Protein AF-A0A7S2GP16-F1 (afdb_monomer_lite)

Foldseek 3Di:
DDDDDDDDDDDDDDDDDDDDDDDDDDDDDDDDPDDPDDPVVVVLVVDDPVVNVVVVVVVVVVDDDDDPPVVPPDDVVVVVVVVVVVVVVVVVVVVVVVVLVVQLVPQDADPVLLVVCCVVPVVADSVQLSSLCSVVSRPSVVSVVVCVVPPGDDD

Structure (mmCIF, N/CA/C/O backbone):
data_AF-A0A7S2GP16-F1
#
_entry.id   AF-A0A7S2GP16-F1
#
loop_
_atom_site.group_PDB
_atom_site.id
_atom_site.type_symbol
_atom_site.label_atom_id
_atom_site.label_alt_id
_atom_site.label_comp_id
_atom_site.label_asym_id
_atom_site.label_entity_id
_atom_site.label_seq_id
_atom_site.pdbx_PDB_ins_code
_atom_site.Cartn_x
_atom_site.Cartn_y
_atom_site.Cartn_z
_atom_site.occupancy
_atom_site.B_iso_or_equiv
_atom_site.auth_seq_id
_atom_site.auth_comp_id
_atom_site.auth_asym_id
_atom_site.auth_atom_id
_atom_site.pdbx_PDB_model_num
ATOM 1 N N . LEU A 1 1 ? 35.591 20.601 40.433 1.00 39.19 1 LEU A N 1
ATOM 2 C CA . LEU A 1 1 ? 36.936 21.045 40.883 1.00 39.19 1 LEU A CA 1
ATOM 3 C C . LEU A 1 1 ? 37.264 20.236 42.137 1.00 39.19 1 LEU A C 1
ATOM 5 O O . LEU A 1 1 ? 36.491 20.348 43.071 1.00 39.19 1 LEU A O 1
ATOM 9 N N . LYS A 1 2 ? 38.285 19.378 42.225 1.00 39.03 2 LYS A N 1
ATOM 10 C CA . LYS A 1 2 ? 39.413 19.047 41.331 1.00 39.03 2 LYS A CA 1
ATOM 11 C C . LYS A 1 2 ? 39.878 17.602 41.641 1.00 39.03 2 LYS A C 1
ATOM 13 O O . LYS A 1 2 ? 40.028 17.278 42.812 1.00 39.03 2 LYS A O 1
ATOM 18 N N . SER A 1 3 ? 40.184 16.799 40.622 1.00 49.59 3 SER A N 1
ATOM 19 C CA . SER A 1 3 ? 41.292 15.812 40.678 1.00 49.59 3 SER A CA 1
ATOM 20 C C . SER A 1 3 ? 42.627 16.583 40.511 1.00 49.59 3 SER A C 1
ATOM 22 O O . SER A 1 3 ? 42.538 17.746 40.096 1.00 49.59 3 SER A O 1
ATOM 24 N N . PRO A 1 4 ? 43.844 16.033 40.739 1.00 51.81 4 PRO A N 1
ATOM 25 C CA . PRO A 1 4 ? 44.205 14.613 40.879 1.00 51.81 4 PRO A CA 1
ATOM 26 C C . PRO A 1 4 ? 45.223 14.292 42.005 1.00 51.81 4 PRO A C 1
ATOM 28 O O . PRO A 1 4 ? 45.805 15.190 42.604 1.00 51.81 4 PRO A O 1
ATOM 31 N N . TRP A 1 5 ? 45.517 13.002 42.205 1.00 37.44 5 TRP A N 1
ATOM 32 C CA . TRP A 1 5 ? 46.810 12.559 42.742 1.00 37.44 5 TRP A CA 1
ATOM 33 C C . TRP A 1 5 ? 47.482 11.622 41.740 1.00 37.44 5 TRP A C 1
ATOM 35 O O . TRP A 1 5 ? 46.829 10.792 41.108 1.00 37.44 5 TRP A O 1
ATOM 45 N N . LEU A 1 6 ? 48.777 11.845 41.559 1.00 44.09 6 LEU A N 1
ATOM 46 C CA . LEU A 1 6 ? 49.647 11.263 40.550 1.00 44.09 6 LEU A CA 1
ATOM 47 C C . LEU A 1 6 ? 50.807 10.616 41.304 1.00 44.09 6 LEU A C 1
ATOM 49 O O . LEU A 1 6 ? 51.449 11.324 42.073 1.00 44.09 6 LEU A O 1
ATOM 53 N N . GLU A 1 7 ? 51.121 9.344 41.063 1.00 44.16 7 GLU A N 1
ATOM 54 C CA . GLU A 1 7 ? 52.449 8.822 41.405 1.00 44.16 7 GLU A CA 1
ATOM 55 C C . GLU A 1 7 ? 52.863 7.641 40.516 1.00 44.16 7 GLU A C 1
ATOM 57 O O . GLU A 1 7 ? 52.032 6.948 39.930 1.00 44.16 7 GLU A O 1
ATOM 62 N N . HIS A 1 8 ? 54.178 7.515 40.332 1.00 43.31 8 HIS A N 1
ATOM 63 C CA . HIS A 1 8 ? 54.853 6.786 39.250 1.00 43.31 8 HIS A CA 1
ATOM 64 C C . HIS A 1 8 ? 55.725 5.624 39.787 1.00 43.31 8 HIS A C 1
ATOM 66 O O . HIS A 1 8 ? 55.786 5.391 40.989 1.00 43.31 8 HIS A O 1
ATOM 72 N N . HIS A 1 9 ? 56.490 4.998 38.874 1.00 37.56 9 HIS A N 1
ATOM 73 C CA . HIS A 1 9 ? 57.545 3.974 39.056 1.00 37.56 9 HIS A CA 1
ATOM 74 C C . HIS A 1 9 ? 57.043 2.508 39.079 1.00 37.56 9 HIS A C 1
ATOM 76 O O . HIS A 1 9 ? 56.035 2.206 39.696 1.00 37.56 9 HIS A O 1
ATOM 82 N N . GLY A 1 10 ? 57.686 1.536 38.408 1.00 37.44 10 GLY A N 1
ATOM 83 C CA . GLY A 1 10 ? 58.972 1.542 37.684 1.00 37.44 10 GLY A CA 1
ATOM 84 C C . GLY A 1 10 ? 59.153 0.341 36.714 1.00 37.44 10 GLY A C 1
ATOM 85 O O . GLY A 1 10 ? 58.178 -0.359 36.453 1.00 37.44 10 GLY A O 1
ATOM 86 N N . PRO A 1 11 ? 60.353 0.128 36.121 1.00 51.34 11 PRO A N 1
ATOM 87 C CA . PRO A 1 11 ? 60.484 -0.470 34.776 1.00 51.34 11 PRO A CA 1
ATOM 88 C C . PRO A 1 11 ? 61.221 -1.832 34.667 1.00 51.34 11 PRO A C 1
ATOM 90 O O . PRO A 1 11 ? 61.935 -2.245 35.576 1.00 51.34 11 PRO A O 1
ATOM 93 N N . GLY A 1 12 ? 61.145 -2.459 33.480 1.00 35.16 12 GLY A N 1
ATOM 94 C CA . GLY A 1 12 ? 61.949 -3.621 33.035 1.00 35.16 12 GLY A CA 1
ATOM 95 C C . GLY A 1 12 ? 61.092 -4.680 32.310 1.00 35.16 12 GLY A C 1
ATOM 96 O O . GLY A 1 12 ? 59.959 -4.894 32.713 1.00 35.16 12 GLY A O 1
ATOM 97 N N . GLN A 1 13 ? 61.523 -5.379 31.250 1.00 42.28 13 GLN A N 1
ATOM 98 C CA . GLN A 1 13 ? 62.878 -5.606 30.719 1.00 42.28 13 GLN A CA 1
ATOM 99 C C . GLN A 1 13 ? 62.909 -5.701 29.170 1.00 42.28 13 GLN A C 1
ATOM 101 O O . GLN A 1 13 ? 61.881 -5.859 28.520 1.00 42.28 13 GLN A O 1
ATOM 106 N N . GLN A 1 14 ? 64.114 -5.606 28.595 1.00 40.09 14 GLN A N 1
ATOM 107 C CA . GLN A 1 14 ? 64.430 -5.785 27.163 1.00 40.09 14 GLN A CA 1
ATOM 108 C C . GLN A 1 14 ? 64.489 -7.291 26.804 1.00 40.09 14 GLN A C 1
ATOM 110 O O . GLN A 1 14 ? 64.590 -8.125 27.697 1.00 40.09 14 GLN A O 1
ATOM 115 N N . LEU A 1 15 ? 64.392 -7.722 25.542 1.00 37.69 15 LEU A N 1
ATOM 116 C CA . LEU A 1 15 ? 65.437 -7.719 24.492 1.00 37.69 15 LEU A CA 1
ATOM 117 C C . LEU A 1 15 ? 64.789 -8.138 23.136 1.00 37.69 15 LEU A C 1
ATOM 119 O O . LEU A 1 15 ? 63.603 -8.439 23.109 1.00 37.69 15 LEU A O 1
ATOM 123 N N . HIS A 1 16 ? 65.429 -8.184 21.956 1.00 34.91 16 HIS A N 1
ATOM 124 C CA . HIS A 1 16 ? 66.855 -8.173 21.580 1.00 34.91 16 HIS A CA 1
ATOM 125 C C . HIS A 1 16 ? 67.136 -7.114 20.471 1.00 34.91 16 HIS A C 1
ATOM 127 O O . HIS A 1 16 ? 66.944 -5.926 20.720 1.00 34.91 16 HIS A O 1
ATOM 133 N N . ARG A 1 17 ? 67.632 -7.492 19.277 1.00 34.66 17 ARG A N 1
ATOM 134 C CA . ARG A 1 17 ? 67.922 -6.636 18.104 1.00 34.66 17 ARG A CA 1
ATOM 135 C C . ARG A 1 17 ? 67.896 -7.448 16.801 1.00 34.66 17 ARG A C 1
ATOM 137 O O . ARG A 1 17 ? 68.367 -8.579 16.794 1.00 34.66 17 ARG A O 1
ATOM 144 N N . GLY A 1 18 ? 67.519 -6.799 15.699 1.00 34.03 18 GLY A N 1
ATOM 145 C CA . GLY A 1 18 ? 67.824 -7.190 14.317 1.00 34.03 18 GLY A CA 1
ATOM 146 C C . GLY A 1 18 ? 67.836 -5.936 13.430 1.00 34.03 18 GLY A C 1
ATOM 147 O O . GLY A 1 18 ? 66.887 -5.162 13.465 1.00 34.03 18 GLY A O 1
ATOM 148 N N . ARG A 1 19 ? 68.940 -5.677 12.720 1.00 38.66 19 ARG A N 1
ATOM 149 C CA . ARG A 1 19 ? 69.168 -4.526 11.807 1.00 38.66 19 ARG A CA 1
ATOM 150 C C . ARG A 1 19 ? 68.897 -5.040 10.369 1.00 38.66 19 ARG A C 1
ATOM 152 O O . ARG A 1 19 ? 69.058 -6.234 10.168 1.00 38.66 19 ARG A O 1
ATOM 159 N N . GLU A 1 20 ? 68.420 -4.287 9.372 1.00 37.75 20 GLU A N 1
ATOM 160 C CA . GLU A 1 20 ? 69.122 -3.296 8.521 1.00 37.75 20 GLU A CA 1
ATOM 161 C C . GLU A 1 20 ? 68.089 -2.609 7.586 1.00 37.75 20 GLU A C 1
ATOM 163 O O . GLU A 1 20 ? 67.186 -3.276 7.106 1.00 37.75 20 GLU A O 1
ATOM 168 N N . ARG A 1 21 ? 67.994 -1.268 7.533 1.00 39.00 21 ARG A N 1
ATOM 169 C CA . ARG A 1 21 ? 68.659 -0.271 6.642 1.00 39.00 21 ARG A CA 1
ATOM 170 C C . ARG A 1 21 ? 68.147 -0.177 5.184 1.00 39.00 21 ARG A C 1
ATOM 172 O O . ARG A 1 21 ? 68.418 -1.057 4.382 1.00 39.00 21 ARG A O 1
ATOM 179 N N . GLY A 1 22 ? 67.637 1.015 4.834 1.00 30.38 22 GLY A N 1
ATOM 180 C CA . GLY 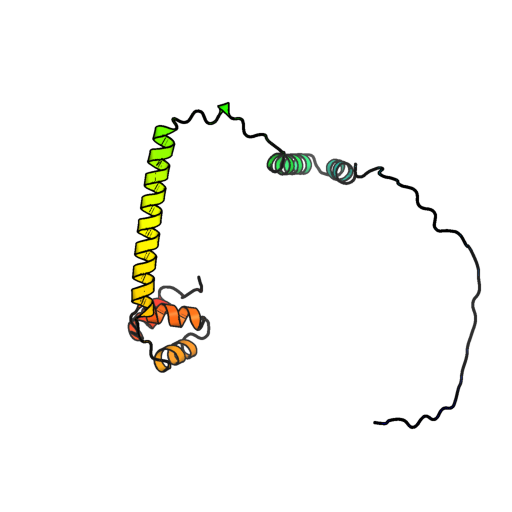A 1 22 ? 67.435 1.522 3.460 1.00 30.38 22 GLY A CA 1
ATOM 181 C C . GLY A 1 22 ? 65.953 1.650 3.058 1.00 30.38 22 GLY A C 1
ATOM 182 O O . GLY A 1 22 ? 65.174 0.794 3.444 1.00 30.38 22 GLY A O 1
ATOM 183 N N . VAL A 1 23 ? 65.484 2.676 2.330 1.00 36.75 23 VAL A N 1
ATOM 184 C CA . VAL A 1 23 ? 66.106 3.926 1.823 1.00 36.75 23 VAL A CA 1
ATOM 185 C C . VAL A 1 23 ? 65.063 5.075 1.883 1.00 36.75 23 VAL A C 1
ATOM 187 O O . VAL A 1 23 ? 63.868 4.837 2.004 1.00 36.75 23 VAL A O 1
ATOM 190 N N . LEU A 1 24 ? 65.552 6.320 1.882 1.00 38.50 24 LEU A N 1
ATOM 191 C CA . LEU A 1 24 ? 64.835 7.611 1.882 1.00 38.50 24 LEU A CA 1
ATOM 192 C C . LEU A 1 24 ? 64.097 7.901 0.544 1.00 38.50 24 LEU A C 1
ATOM 194 O O . LEU A 1 24 ? 64.347 7.203 -0.430 1.00 38.50 24 LEU A O 1
ATOM 198 N N . VAL A 1 25 ? 63.376 9.041 0.485 1.00 40.38 25 VAL A N 1
ATOM 199 C CA . VAL A 1 25 ? 62.915 9.804 -0.717 1.00 40.38 25 VAL A CA 1
ATOM 200 C C . VAL A 1 25 ? 61.502 9.420 -1.201 1.00 40.38 25 VAL A C 1
ATOM 202 O O . VAL A 1 25 ? 61.199 8.241 -1.272 1.00 40.38 25 VAL A O 1
ATOM 205 N N . LYS A 1 26 ? 60.586 10.330 -1.586 1.00 36.81 26 LYS A N 1
ATOM 206 C CA . LYS A 1 26 ? 60.351 11.778 -1.319 1.00 36.81 26 LYS A CA 1
ATOM 207 C C . LYS A 1 26 ? 58.960 12.116 -1.891 1.00 36.81 26 LYS A C 1
ATOM 209 O O . LYS A 1 26 ? 58.636 11.625 -2.962 1.00 36.81 26 LYS A O 1
ATOM 214 N N . MET A 1 27 ? 58.170 12.981 -1.244 1.00 44.72 27 MET A N 1
ATOM 215 C CA . MET A 1 27 ? 56.966 13.538 -1.885 1.00 44.72 27 MET A CA 1
ATOM 216 C C . MET A 1 27 ? 57.364 14.438 -3.065 1.00 44.72 27 MET A C 1
ATOM 218 O O . MET A 1 27 ? 58.024 15.462 -2.870 1.00 44.72 27 MET A O 1
ATOM 222 N N . GLY A 1 28 ? 56.944 14.052 -4.264 1.00 32.53 28 GLY A N 1
ATOM 223 C CA . GLY A 1 28 ? 56.853 14.876 -5.463 1.00 32.53 28 GLY A CA 1
ATOM 224 C C . GLY A 1 28 ? 55.514 14.544 -6.112 1.00 32.53 28 GLY A C 1
ATOM 225 O O . GLY A 1 28 ? 55.153 13.372 -6.155 1.00 32.53 28 GLY A O 1
ATOM 226 N N . GLY A 1 29 ? 54.744 15.561 -6.486 1.00 43.81 29 GLY A N 1
ATOM 227 C CA . GLY A 1 29 ? 53.507 15.358 -7.231 1.00 43.81 29 GLY A CA 1
ATOM 228 C C . GLY A 1 29 ? 53.798 15.475 -8.717 1.00 43.81 29 GLY A C 1
ATOM 229 O O . GLY A 1 29 ? 54.414 16.460 -9.122 1.00 43.81 29 GLY A O 1
ATOM 230 N N . GLU A 1 30 ? 53.316 14.509 -9.485 1.00 34.22 30 GLU A N 1
ATOM 231 C CA . GLU A 1 30 ? 53.151 14.589 -10.931 1.00 34.22 30 GLU A CA 1
ATOM 232 C C . GLU A 1 30 ? 51.680 14.271 -11.239 1.00 34.22 30 GLU A C 1
ATOM 234 O O . GLU A 1 30 ? 51.052 13.434 -10.588 1.00 34.22 30 GLU A O 1
ATOM 239 N N . ASP A 1 31 ? 51.107 15.078 -12.129 1.00 49.75 31 ASP A N 1
ATOM 240 C CA . ASP A 1 31 ? 49.708 15.039 -12.555 1.00 49.75 31 ASP A CA 1
ATOM 241 C C . ASP A 1 31 ? 49.621 14.064 -13.733 1.00 49.75 31 ASP A C 1
ATOM 243 O O . ASP A 1 31 ? 49.739 14.460 -14.892 1.00 49.75 31 ASP A O 1
ATOM 247 N N . GLU A 1 32 ? 49.528 12.772 -13.420 1.00 41.59 32 GLU A N 1
ATOM 248 C CA . GLU A 1 32 ? 49.428 11.691 -14.404 1.00 41.59 32 GLU A CA 1
ATOM 249 C C . GLU A 1 32 ? 47.961 11.258 -14.541 1.00 41.59 32 GLU A C 1
ATOM 251 O O . GLU A 1 32 ? 47.503 10.281 -13.954 1.00 41.59 32 GLU A O 1
ATOM 256 N N . ASN A 1 33 ? 47.211 12.028 -15.336 1.00 48.12 33 ASN A N 1
ATOM 257 C CA . ASN A 1 33 ? 45.993 11.551 -15.993 1.00 48.12 33 ASN A CA 1
ATOM 258 C C . ASN A 1 33 ? 46.389 10.669 -17.192 1.00 48.12 33 ASN A C 1
ATOM 260 O O . ASN A 1 33 ? 46.237 11.084 -18.341 1.00 48.12 33 ASN A O 1
ATOM 264 N N . GLU A 1 34 ? 46.907 9.469 -16.931 1.00 45.47 34 GLU A N 1
ATOM 265 C CA . GLU A 1 34 ? 47.116 8.444 -17.958 1.00 45.47 34 GLU A CA 1
ATOM 266 C C . GLU A 1 34 ? 46.487 7.109 -17.506 1.00 45.47 34 GLU A C 1
ATOM 268 O O . GLU A 1 34 ? 46.613 6.695 -16.356 1.00 45.47 34 GLU A O 1
ATOM 273 N N . ASP A 1 35 ? 45.759 6.487 -18.438 1.00 46.59 35 ASP A N 1
ATOM 274 C CA . ASP A 1 35 ? 45.245 5.110 -18.420 1.00 46.59 35 ASP A CA 1
ATOM 275 C C . ASP A 1 35 ? 44.151 4.700 -17.398 1.00 46.59 35 ASP A C 1
ATOM 277 O O . ASP A 1 35 ? 44.228 3.654 -16.759 1.00 46.59 35 ASP A O 1
ATOM 281 N N . GLU A 1 36 ? 43.001 5.399 -17.407 1.00 46.72 36 GLU A N 1
ATOM 282 C CA . GLU A 1 36 ? 41.679 4.743 -17.208 1.00 46.72 36 GLU A CA 1
ATOM 283 C C . GLU A 1 36 ? 41.184 4.097 -18.523 1.00 46.72 36 GLU A C 1
ATOM 285 O O . GLU A 1 36 ? 40.072 4.329 -19.008 1.00 46.72 36 GLU A O 1
ATOM 290 N N . LYS A 1 37 ? 42.046 3.291 -19.145 1.00 52.84 37 LYS A N 1
ATOM 291 C CA . LYS A 1 37 ? 41.693 2.399 -20.248 1.00 52.84 37 LYS A CA 1
ATOM 292 C C . LYS A 1 37 ? 42.316 1.026 -20.015 1.00 52.84 37 LYS A C 1
ATOM 294 O O . LYS A 1 37 ? 43.331 0.899 -19.346 1.00 52.84 37 LYS A O 1
ATOM 299 N N . ASP A 1 38 ? 41.664 0.025 -20.593 1.00 51.22 38 ASP A N 1
ATOM 300 C CA . ASP A 1 38 ? 42.138 -1.349 -20.798 1.00 51.22 38 ASP A CA 1
ATOM 301 C C . ASP A 1 38 ? 41.864 -2.403 -19.701 1.00 51.22 38 ASP A C 1
ATOM 303 O O . ASP A 1 38 ? 41.889 -3.584 -20.043 1.00 51.22 38 ASP A O 1
ATOM 307 N N . GLU A 1 39 ? 41.439 -2.080 -18.465 1.00 52.78 39 GLU A N 1
ATOM 308 C CA . GLU A 1 39 ? 41.000 -3.139 -17.514 1.00 52.78 39 GLU A CA 1
ATOM 309 C C . GLU A 1 39 ? 39.773 -3.932 -18.022 1.00 52.78 39 GLU A C 1
ATOM 311 O O . GLU A 1 39 ? 39.711 -5.159 -17.876 1.00 52.78 39 GLU A O 1
ATOM 316 N N . ASP A 1 40 ? 38.807 -3.254 -18.653 1.00 57.25 40 ASP A N 1
ATOM 317 C CA . ASP A 1 40 ? 37.606 -3.884 -19.222 1.00 57.25 40 ASP A CA 1
ATOM 318 C C . ASP A 1 40 ? 37.875 -4.592 -20.562 1.00 57.25 40 ASP A C 1
ATOM 320 O O . ASP A 1 40 ? 37.262 -5.626 -20.850 1.00 57.25 40 ASP A O 1
ATOM 324 N N . GLU A 1 41 ? 38.793 -4.081 -21.392 1.00 57.56 41 GLU A N 1
ATOM 325 C CA . GLU A 1 41 ? 39.157 -4.737 -22.657 1.00 57.56 41 GLU A CA 1
ATOM 326 C C . GLU A 1 41 ? 39.985 -6.005 -22.398 1.00 57.56 41 GLU A C 1
ATOM 328 O O . GLU A 1 41 ? 39.652 -7.070 -22.927 1.00 57.56 41 GLU A O 1
ATOM 333 N N . GLU A 1 42 ? 40.947 -5.958 -21.471 1.00 57.19 42 GLU A N 1
ATOM 334 C CA . GLU A 1 42 ? 41.708 -7.130 -21.026 1.00 57.19 42 GLU A CA 1
ATOM 335 C C . GLU A 1 42 ? 40.829 -8.251 -20.448 1.00 57.19 42 GLU A C 1
ATOM 337 O O . GLU A 1 42 ? 41.191 -9.431 -20.520 1.00 57.19 42 GLU A O 1
ATOM 342 N N . GLN A 1 43 ? 39.702 -7.913 -19.816 1.00 58.97 43 GLN A N 1
ATOM 343 C CA . GLN A 1 43 ? 38.743 -8.909 -19.337 1.00 58.97 43 GLN A CA 1
ATOM 344 C C . GLN A 1 43 ? 37.921 -9.489 -20.491 1.00 58.97 43 GLN A C 1
ATOM 346 O O . GLN A 1 43 ? 37.743 -10.708 -20.550 1.00 58.97 43 GLN A O 1
ATOM 351 N N . ARG A 1 44 ? 37.488 -8.657 -21.448 1.00 59.38 44 ARG A N 1
ATOM 352 C CA . ARG A 1 44 ? 36.753 -9.085 -22.652 1.00 59.38 44 ARG A CA 1
ATOM 353 C C . ARG A 1 44 ? 37.559 -10.069 -23.509 1.00 59.38 44 ARG A C 1
ATOM 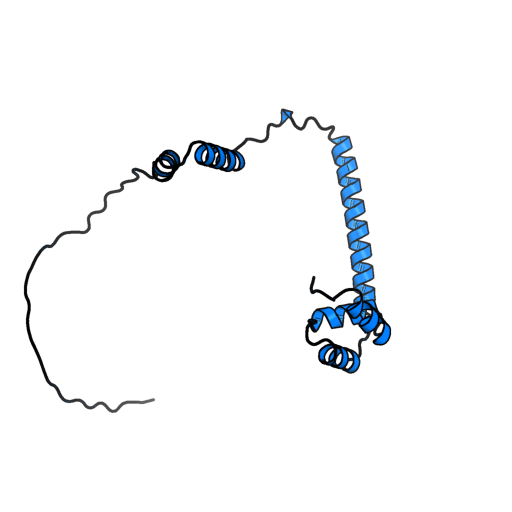355 O O . ARG A 1 44 ? 36.974 -11.022 -24.020 1.00 59.38 44 ARG A O 1
ATOM 362 N N . GLU A 1 45 ? 38.880 -9.917 -23.612 1.00 61.53 45 GLU A N 1
ATOM 363 C CA . GLU A 1 45 ? 39.749 -10.864 -24.337 1.00 61.53 45 GLU A CA 1
ATOM 364 C C . GLU A 1 45 ? 39.843 -12.258 -23.689 1.00 61.53 45 GLU A C 1
ATOM 366 O O . GLU A 1 45 ? 40.044 -13.259 -24.380 1.00 61.53 45 GLU A O 1
ATOM 371 N N . LYS A 1 46 ? 39.670 -12.351 -22.365 1.00 66.12 46 LYS A N 1
ATOM 372 C CA . LYS A 1 46 ? 39.760 -13.610 -21.600 1.00 66.12 46 LYS A CA 1
ATOM 373 C C . LYS A 1 46 ? 38.443 -14.408 -21.615 1.00 66.12 46 LYS A C 1
ATOM 375 O O . LYS A 1 46 ? 38.403 -15.540 -21.128 1.00 66.12 46 LYS A O 1
ATOM 380 N N . LEU A 1 47 ? 37.366 -13.850 -22.177 1.00 60.59 47 LEU A N 1
ATOM 381 C CA . LEU A 1 47 ? 36.052 -14.490 -22.271 1.00 60.59 47 LEU A CA 1
ATOM 382 C C . LEU A 1 47 ? 35.926 -15.389 -23.510 1.00 60.59 47 LEU A C 1
ATOM 384 O O . LEU A 1 47 ? 36.338 -15.051 -24.617 1.00 60.59 47 LEU A O 1
ATOM 388 N N . THR A 1 48 ? 35.266 -16.539 -23.342 1.00 74.31 48 THR A N 1
ATOM 389 C CA . THR A 1 48 ? 34.881 -17.386 -24.486 1.00 74.31 48 THR A CA 1
ATOM 390 C C . THR A 1 48 ? 33.909 -16.646 -25.412 1.00 74.31 48 THR A C 1
ATOM 392 O O . THR A 1 48 ? 33.162 -15.781 -24.963 1.00 74.31 48 THR A O 1
ATOM 395 N N . GLY A 1 49 ? 33.866 -17.007 -26.700 1.00 71.50 49 GLY A N 1
ATOM 396 C CA . GLY A 1 49 ? 33.102 -16.258 -27.712 1.00 71.50 49 GLY A CA 1
ATOM 397 C C . GLY A 1 49 ? 31.610 -16.045 -27.403 1.00 71.50 49 GLY A C 1
ATOM 398 O O . GLY A 1 49 ? 31.060 -15.024 -27.803 1.00 71.50 49 GLY A O 1
ATOM 399 N N . LEU A 1 50 ? 30.975 -16.955 -26.651 1.00 72.25 50 LEU A N 1
ATOM 400 C CA . LEU A 1 50 ? 29.603 -16.774 -26.153 1.00 72.25 50 LEU A CA 1
ATOM 401 C C . LEU A 1 50 ? 29.539 -15.716 -25.042 1.00 72.25 50 LEU A C 1
ATOM 403 O O . LEU A 1 50 ? 28.762 -14.774 -25.146 1.00 72.25 50 LEU A O 1
ATOM 407 N N . ALA A 1 51 ? 30.411 -15.809 -24.037 1.00 80.06 51 ALA A N 1
ATOM 408 C CA . ALA A 1 51 ? 30.479 -14.842 -22.942 1.00 80.06 51 ALA A CA 1
ATOM 409 C C . ALA A 1 51 ? 30.882 -13.431 -23.421 1.00 80.06 51 ALA A C 1
ATOM 411 O O . ALA A 1 51 ? 30.393 -12.438 -22.891 1.00 80.06 51 ALA A O 1
ATOM 412 N N . LEU A 1 52 ? 31.710 -13.318 -24.468 1.00 80.81 52 LEU A N 1
ATOM 413 C CA . LEU A 1 52 ? 32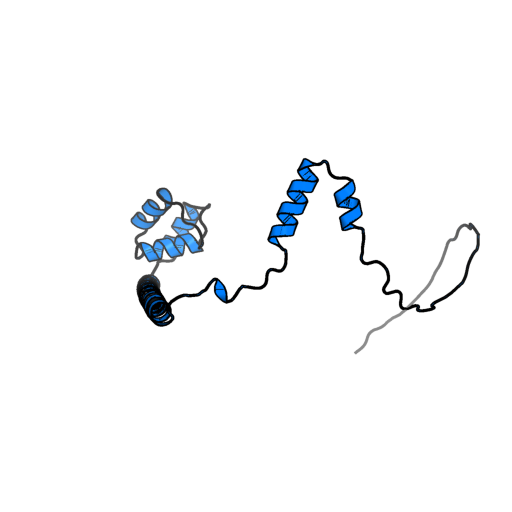.017 -12.034 -25.110 1.00 80.81 52 LEU A CA 1
ATOM 414 C C . LEU A 1 52 ? 30.810 -11.458 -25.876 1.00 80.81 52 LEU A C 1
ATOM 416 O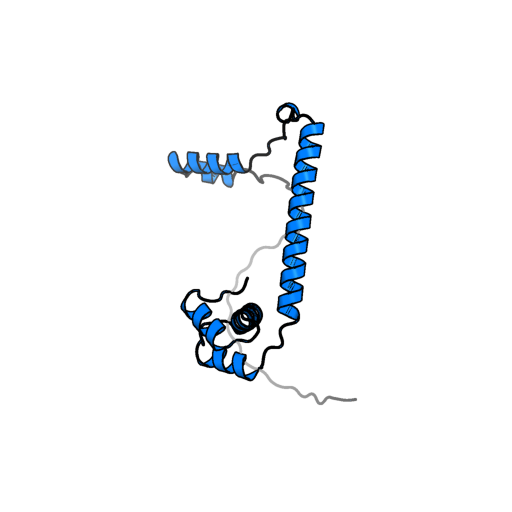 O . LEU A 1 52 ? 30.641 -10.241 -25.930 1.00 80.81 52 LEU A O 1
ATOM 420 N N . GLN A 1 53 ? 29.967 -12.308 -26.471 1.00 78.75 53 GLN A N 1
ATOM 421 C CA . GLN A 1 53 ? 28.721 -11.872 -27.105 1.00 78.75 53 GLN A CA 1
ATOM 422 C C . GLN A 1 53 ? 27.691 -11.420 -26.059 1.00 78.75 53 GLN A C 1
ATOM 424 O O . GLN A 1 53 ? 27.073 -10.374 -26.242 1.00 78.75 53 GLN A O 1
ATOM 429 N N . GLU A 1 54 ? 27.543 -12.159 -24.959 1.00 83.25 54 GLU A N 1
ATOM 430 C CA . GLU A 1 54 ? 26.679 -11.796 -23.827 1.00 83.25 54 GLU A CA 1
ATOM 431 C C . GLU A 1 54 ? 27.134 -10.478 -23.180 1.00 83.25 54 GLU A C 1
ATOM 433 O O . GLU A 1 54 ? 26.319 -9.575 -23.005 1.00 83.25 54 GLU A O 1
ATOM 438 N N . ALA A 1 55 ? 28.437 -10.306 -22.927 1.00 83.75 55 ALA A N 1
ATOM 439 C CA . ALA A 1 55 ? 28.997 -9.055 -22.412 1.00 83.75 55 ALA A CA 1
ATOM 440 C C . ALA A 1 55 ? 28.694 -7.862 -23.335 1.00 83.75 55 ALA A C 1
ATOM 442 O O . ALA A 1 55 ? 28.226 -6.832 -22.864 1.00 83.75 55 ALA A O 1
ATOM 443 N N . LYS A 1 56 ? 28.870 -8.015 -24.656 1.00 85.31 56 LYS A N 1
ATOM 444 C CA . LYS A 1 56 ? 28.527 -6.973 -25.644 1.00 85.31 56 LYS A CA 1
ATOM 445 C C . LYS A 1 56 ? 27.027 -6.675 -25.716 1.00 85.31 56 LYS A C 1
ATOM 447 O O . LYS A 1 56 ? 26.649 -5.540 -25.986 1.00 85.31 56 LYS A O 1
ATOM 452 N N . GLN A 1 57 ? 26.169 -7.668 -25.481 1.00 86.19 57 GLN A N 1
ATOM 453 C CA . GLN A 1 57 ? 24.724 -7.447 -25.396 1.00 86.19 57 GLN A CA 1
ATOM 454 C C . GLN A 1 57 ? 24.359 -6.644 -24.144 1.00 86.19 57 GLN A C 1
ATOM 456 O O . GLN A 1 57 ? 23.579 -5.704 -24.254 1.00 86.19 57 GLN A O 1
ATOM 461 N N . LEU A 1 58 ? 24.954 -6.956 -22.988 1.00 88.44 58 LEU A N 1
ATOM 462 C CA . LEU A 1 58 ? 24.767 -6.182 -21.756 1.00 88.44 58 LEU A CA 1
ATOM 463 C C . LEU A 1 58 ? 25.257 -4.733 -21.913 1.00 88.44 58 LEU A C 1
ATOM 465 O O . LEU A 1 58 ? 24.523 -3.814 -21.569 1.00 88.44 58 LEU A O 1
ATOM 469 N N . ASP A 1 59 ? 26.430 -4.540 -22.516 1.00 83.62 59 ASP A N 1
ATOM 470 C CA . ASP A 1 59 ? 27.016 -3.231 -22.847 1.00 83.62 59 ASP A CA 1
ATOM 471 C C . ASP A 1 59 ? 26.060 -2.385 -23.714 1.00 83.62 59 ASP A C 1
ATOM 473 O O . ASP A 1 59 ? 25.752 -1.235 -23.402 1.00 83.62 59 ASP A O 1
ATOM 477 N N . SER A 1 60 ? 25.474 -3.000 -24.751 1.00 85.69 60 SER A N 1
ATOM 478 C CA . SER A 1 60 ? 24.509 -2.346 -25.649 1.00 85.69 60 SER A CA 1
ATOM 479 C C . SER A 1 60 ? 23.161 -1.981 -25.007 1.00 85.69 60 SER A C 1
ATOM 481 O O . SER A 1 60 ? 22.406 -1.209 -25.592 1.00 85.69 60 SER A O 1
ATOM 483 N N . LEU A 1 61 ? 22.838 -2.511 -23.817 1.00 86.38 61 LEU A N 1
ATOM 484 C CA . LEU A 1 61 ? 21.657 -2.088 -23.045 1.00 86.38 61 LEU A CA 1
ATOM 485 C C . LEU A 1 61 ? 21.914 -0.803 -22.245 1.00 86.38 61 LEU A C 1
ATOM 487 O O . LEU A 1 61 ? 20.957 -0.155 -21.822 1.00 86.38 61 LEU A O 1
ATOM 491 N N . THR A 1 62 ? 23.183 -0.457 -22.021 1.00 85.44 62 THR A N 1
ATOM 492 C CA . THR A 1 62 ? 23.627 0.743 -21.294 1.00 85.44 62 THR A CA 1
ATOM 493 C C . THR A 1 62 ? 24.232 1.822 -22.193 1.00 85.44 62 THR A C 1
ATOM 495 O O . THR A 1 62 ? 24.559 2.897 -21.695 1.00 85.44 62 THR A O 1
ATOM 498 N N . ASP A 1 63 ? 24.365 1.561 -23.497 1.00 87.62 63 ASP A N 1
ATOM 499 C CA . ASP A 1 63 ? 24.884 2.526 -24.469 1.00 87.62 63 ASP A CA 1
ATOM 500 C C . ASP A 1 63 ? 23.994 3.781 -24.572 1.00 87.62 63 ASP A C 1
ATOM 502 O O . ASP A 1 63 ? 22.762 3.727 -24.481 1.00 87.62 63 ASP A O 1
ATOM 506 N N . HIS A 1 64 ? 24.628 4.938 -24.754 1.00 81.12 64 HIS A N 1
ATOM 507 C CA . HIS A 1 64 ? 23.961 6.233 -24.750 1.00 81.12 64 HIS A CA 1
ATOM 508 C C . HIS A 1 64 ? 23.315 6.519 -26.113 1.00 81.12 64 HIS A C 1
ATOM 510 O O . HIS A 1 64 ? 23.944 7.047 -27.034 1.00 81.12 64 HIS A O 1
ATOM 516 N N . PHE A 1 65 ? 22.019 6.231 -26.222 1.00 81.69 65 PHE A N 1
ATOM 517 C CA . PHE A 1 65 ? 21.220 6.561 -27.400 1.00 81.69 65 PHE A CA 1
ATOM 518 C C . PHE A 1 65 ? 20.474 7.896 -27.241 1.00 81.69 65 PHE A C 1
ATOM 520 O O . PHE A 1 65 ? 19.686 8.071 -26.310 1.00 81.69 65 PHE A O 1
ATOM 527 N N . GLU A 1 66 ? 20.672 8.829 -28.177 1.00 78.00 66 GLU A N 1
ATOM 528 C CA . GLU A 1 66 ? 19.875 10.061 -28.255 1.00 78.00 66 GLU A CA 1
ATOM 529 C C . GLU A 1 66 ? 18.446 9.753 -28.734 1.00 78.00 66 GLU A C 1
ATOM 531 O O . GLU A 1 66 ? 18.249 9.159 -29.796 1.00 78.00 66 GLU A O 1
ATOM 536 N N . GLU A 1 67 ? 17.426 10.175 -27.977 1.00 71.44 67 GLU A N 1
ATOM 537 C CA . GLU A 1 67 ? 16.023 9.955 -28.352 1.00 71.44 67 GLU A CA 1
ATOM 538 C C . GLU A 1 67 ? 15.680 10.716 -29.645 1.00 71.44 67 GLU A C 1
ATOM 540 O O . GLU A 1 67 ? 15.488 11.933 -29.655 1.00 71.44 67 GLU A O 1
ATOM 545 N N . SER A 1 68 ? 15.590 9.993 -30.765 1.00 67.62 68 SER A N 1
ATOM 546 C CA . SER A 1 68 ? 15.323 10.599 -32.068 1.00 67.62 68 SER A CA 1
ATOM 547 C C . SER A 1 68 ? 13.910 11.193 -32.135 1.00 67.62 68 SER A C 1
ATOM 549 O O . SER A 1 68 ? 12.919 10.465 -32.262 1.00 67.62 68 SER A O 1
ATOM 551 N N . GLU A 1 69 ? 13.827 12.524 -32.146 1.00 58.88 69 GLU A N 1
ATOM 552 C CA . GLU A 1 69 ? 12.589 13.325 -32.182 1.00 58.88 69 GLU A CA 1
ATOM 553 C C . GLU A 1 69 ? 11.626 12.930 -33.329 1.00 58.88 69 GLU A C 1
ATOM 555 O O . GLU A 1 69 ? 10.411 13.113 -33.255 1.00 58.88 69 GLU A O 1
ATOM 560 N N . THR A 1 70 ? 12.150 12.317 -34.395 1.00 54.06 70 THR A N 1
ATOM 561 C CA . THR A 1 70 ? 11.401 11.848 -35.570 1.00 54.06 70 THR A CA 1
ATOM 562 C C . THR A 1 70 ? 10.624 10.542 -35.381 1.00 54.06 70 THR A C 1
ATOM 564 O O . THR A 1 70 ? 9.728 10.282 -36.190 1.00 54.06 70 THR A O 1
ATOM 567 N N . ALA A 1 71 ? 10.910 9.743 -34.347 1.00 56.72 71 ALA A N 1
ATOM 568 C CA . ALA A 1 71 ? 10.117 8.556 -34.005 1.00 56.72 71 ALA A CA 1
ATOM 569 C C . ALA A 1 71 ? 8.773 8.935 -33.351 1.00 56.72 71 ALA A C 1
ATOM 571 O O . ALA A 1 71 ? 7.758 8.274 -33.571 1.00 56.72 71 ALA A O 1
ATOM 572 N N . ASN A 1 72 ? 8.741 10.060 -32.630 1.00 57.59 72 ASN A N 1
ATOM 573 C CA . ASN A 1 72 ? 7.587 10.556 -31.882 1.00 57.59 72 ASN A CA 1
ATOM 574 C C . ASN A 1 72 ? 6.708 11.523 -32.703 1.00 57.59 72 ASN A C 1
ATOM 576 O O . ASN A 1 72 ? 6.238 12.542 -32.196 1.00 57.59 72 ASN A O 1
ATOM 580 N N . LYS A 1 73 ? 6.410 11.189 -33.970 1.00 63.62 73 LYS A N 1
ATOM 581 C CA . LYS A 1 73 ? 5.362 11.874 -34.761 1.00 63.62 73 LYS A CA 1
ATOM 582 C C . LYS A 1 73 ? 3.962 11.480 -34.283 1.00 63.62 73 LYS A C 1
ATOM 584 O O . LYS A 1 73 ? 3.194 10.856 -35.011 1.00 63.62 73 LYS A O 1
ATOM 589 N N . VAL A 1 74 ? 3.645 11.830 -33.043 1.00 64.12 74 VAL A N 1
ATOM 590 C CA . VAL A 1 74 ? 2.333 11.602 -32.443 1.00 64.12 74 VAL A CA 1
ATOM 591 C C . VAL A 1 74 ? 1.519 12.888 -32.526 1.00 64.12 74 VAL A C 1
ATOM 593 O O . VAL A 1 74 ? 2.019 13.973 -32.229 1.00 64.12 74 VAL A O 1
ATOM 596 N N . ASP A 1 75 ? 0.251 12.783 -32.916 1.00 78.62 75 ASP A N 1
ATOM 597 C CA . ASP A 1 75 ? -0.653 13.928 -32.933 1.00 78.62 75 ASP A CA 1
ATOM 598 C C . ASP A 1 75 ? -0.839 14.483 -31.513 1.00 78.62 75 ASP A C 1
ATOM 600 O O . ASP A 1 75 ? -1.514 13.883 -30.674 1.00 78.62 75 ASP A O 1
ATOM 604 N N . ASN A 1 76 ? -0.258 15.659 -31.248 1.00 79.19 76 ASN A N 1
ATOM 605 C CA . ASN A 1 76 ? -0.260 16.301 -29.925 1.00 79.19 76 ASN A CA 1
ATOM 606 C C . ASN A 1 76 ? -1.665 16.398 -29.303 1.00 79.19 76 ASN A C 1
ATOM 608 O O . ASN A 1 76 ? -1.826 16.186 -28.107 1.00 79.19 76 ASN A O 1
ATOM 612 N N . LYS A 1 77 ? -2.702 16.623 -30.120 1.00 81.06 77 LYS A N 1
ATOM 613 C CA . LYS A 1 77 ? -4.104 16.669 -29.665 1.00 81.06 77 LYS A CA 1
ATOM 614 C C . LYS A 1 77 ? -4.619 15.320 -29.154 1.00 81.06 77 LYS A C 1
ATOM 616 O O . LYS A 1 77 ? -5.417 15.286 -28.220 1.00 81.06 77 LYS A O 1
ATOM 621 N N . GLU A 1 78 ? -4.186 14.212 -29.756 1.00 81.12 78 GLU A N 1
ATOM 622 C CA . GLU A 1 78 ? -4.543 12.873 -29.282 1.00 81.12 78 GLU A CA 1
ATOM 623 C C . GLU A 1 78 ? -3.724 12.490 -28.040 1.00 81.12 78 GLU A C 1
ATOM 625 O O . GLU A 1 78 ? -4.277 11.901 -27.109 1.00 81.12 78 GLU A O 1
ATOM 630 N N . LEU A 1 79 ? -2.446 12.887 -27.970 1.00 83.19 79 LEU A N 1
ATOM 631 C CA . LEU A 1 79 ? -1.649 12.762 -26.745 1.00 83.19 79 LEU A CA 1
ATOM 632 C C . LEU A 1 79 ? -2.291 13.510 -25.575 1.00 83.19 79 LEU A C 1
ATOM 634 O O . LEU A 1 79 ? -2.494 12.915 -24.520 1.00 83.19 79 LEU A O 1
ATOM 638 N N . GLU A 1 80 ? -2.655 14.780 -25.753 1.00 83.69 80 GLU A N 1
ATOM 639 C CA . GLU A 1 80 ? -3.320 15.591 -24.728 1.00 83.69 80 GLU A CA 1
ATOM 640 C C . GLU A 1 80 ? -4.633 14.952 -24.255 1.00 83.69 80 GLU A C 1
ATOM 642 O O . GLU A 1 80 ? -4.870 14.859 -23.049 1.00 83.69 80 GLU A O 1
ATOM 647 N N . ALA A 1 81 ? -5.457 14.441 -25.179 1.00 86.00 81 ALA A N 1
ATOM 648 C CA . ALA A 1 81 ? -6.690 13.733 -24.842 1.00 86.00 81 ALA A CA 1
ATOM 649 C C . ALA A 1 81 ? -6.422 12.460 -24.015 1.00 86.00 81 ALA A C 1
ATOM 651 O O . ALA A 1 81 ? -7.003 12.285 -22.941 1.00 86.00 81 ALA A O 1
ATOM 652 N N . ARG A 1 82 ? -5.490 11.604 -24.461 1.00 84.75 82 ARG A N 1
ATOM 653 C CA . ARG A 1 82 ? -5.108 10.366 -23.756 1.00 84.75 82 ARG A CA 1
ATOM 654 C C . ARG A 1 82 ? -4.476 10.653 -22.388 1.00 84.75 82 ARG A C 1
ATOM 656 O O . ARG A 1 82 ? -4.777 9.955 -21.421 1.00 84.75 82 ARG A O 1
ATOM 663 N N . LEU A 1 83 ? -3.649 11.694 -22.275 1.00 86.75 83 LEU A N 1
ATOM 664 C CA . LEU A 1 83 ? -3.068 12.152 -21.008 1.00 86.75 83 LEU A CA 1
ATOM 665 C C . LEU A 1 83 ? -4.139 12.683 -20.049 1.00 86.75 83 LEU A C 1
ATOM 667 O O . LEU A 1 83 ? -4.056 12.424 -18.849 1.00 86.75 83 LEU A O 1
ATOM 671 N N . ASN A 1 84 ? -5.157 13.384 -20.552 1.00 87.25 84 ASN A N 1
ATOM 672 C CA . ASN A 1 84 ? -6.269 13.860 -19.734 1.00 87.25 84 ASN A CA 1
ATOM 673 C C . ASN A 1 84 ? -7.147 12.699 -19.230 1.00 87.25 84 ASN A C 1
ATOM 675 O O . ASN A 1 84 ? -7.493 12.655 -18.051 1.00 87.25 84 ASN A O 1
ATOM 679 N N . ASP A 1 85 ? -7.429 11.699 -20.071 1.00 86.50 85 ASP A N 1
ATOM 680 C CA . ASP A 1 85 ? -8.123 10.476 -19.645 1.00 86.50 85 ASP A CA 1
ATOM 681 C C . ASP A 1 85 ? -7.315 9.671 -18.611 1.00 86.50 85 ASP A C 1
ATOM 683 O O . ASP A 1 85 ? -7.892 9.138 -17.659 1.00 86.50 85 ASP A O 1
ATOM 687 N N . LEU A 1 86 ? -5.985 9.597 -18.750 1.00 86.31 86 LEU A N 1
ATOM 688 C CA . LEU A 1 86 ? -5.102 8.982 -17.751 1.00 86.31 86 LEU A CA 1
ATOM 689 C C . LEU A 1 86 ? -5.110 9.755 -16.424 1.00 86.31 86 LEU A C 1
ATOM 691 O O . LEU A 1 86 ? -5.205 9.133 -15.366 1.00 86.31 86 LEU A O 1
ATOM 695 N N . ARG A 1 87 ? -5.068 11.095 -16.465 1.00 86.19 87 ARG A N 1
ATOM 696 C CA . ARG A 1 87 ? -5.199 11.948 -15.271 1.00 86.19 87 ARG A CA 1
ATOM 697 C C . ARG A 1 87 ? -6.545 11.738 -14.585 1.00 86.19 87 ARG A C 1
ATOM 699 O O . ARG A 1 87 ? -6.556 11.456 -13.393 1.00 86.19 87 ARG A O 1
ATOM 706 N N . ARG A 1 88 ? -7.657 11.751 -15.331 1.00 84.44 88 ARG A N 1
ATOM 707 C CA . ARG A 1 88 ? -9.002 11.517 -14.780 1.00 84.44 88 ARG A CA 1
ATOM 708 C C . ARG A 1 88 ? -9.119 10.148 -14.107 1.00 84.44 88 ARG A C 1
ATOM 710 O O . ARG A 1 88 ? -9.605 10.072 -12.985 1.00 84.44 88 ARG A O 1
ATOM 717 N N . LYS A 1 89 ? -8.629 9.081 -14.752 1.00 82.56 89 LYS A N 1
ATOM 718 C CA . LYS A 1 89 ? -8.602 7.723 -14.172 1.00 82.56 89 LYS A CA 1
ATOM 719 C C . LYS A 1 89 ? -7.751 7.651 -12.905 1.00 82.56 89 LYS A C 1
ATOM 721 O O . LYS A 1 89 ? -8.133 6.975 -11.954 1.00 82.56 89 LYS A O 1
ATOM 726 N N . LYS A 1 90 ? -6.612 8.350 -12.880 1.00 82.69 90 LYS A N 1
ATOM 727 C CA . LYS A 1 90 ? -5.761 8.430 -11.692 1.00 82.69 90 LYS A CA 1
ATOM 728 C C . LYS A 1 90 ? -6.460 9.174 -10.553 1.00 82.69 90 LYS A C 1
ATOM 730 O O . LYS A 1 90 ? -6.509 8.649 -9.453 1.00 82.69 90 LYS A O 1
ATOM 735 N N . GLU A 1 91 ? -7.059 10.334 -10.817 1.00 80.69 91 GLU A N 1
ATOM 736 C CA . GLU A 1 91 ? -7.816 11.105 -9.820 1.00 80.69 91 GLU A CA 1
ATOM 737 C C . GLU A 1 91 ? -9.035 10.349 -9.271 1.00 80.69 91 GLU A C 1
ATOM 739 O O . GLU A 1 91 ? -9.357 10.472 -8.090 1.00 80.69 91 GLU A O 1
ATOM 744 N N . GLU A 1 92 ? -9.714 9.566 -10.111 1.00 75.75 92 GLU A N 1
ATOM 745 C CA . GLU A 1 92 ? -10.822 8.691 -9.719 1.00 75.75 92 GLU A CA 1
ATOM 746 C C . GLU A 1 92 ? -10.334 7.557 -8.804 1.00 75.75 92 GLU A C 1
ATOM 748 O O . GLU A 1 92 ? -10.869 7.384 -7.709 1.00 75.75 92 GLU A O 1
ATOM 753 N N . SER A 1 93 ? -9.248 6.873 -9.181 1.00 73.94 93 SER A N 1
ATOM 754 C CA . SER A 1 93 ? -8.612 5.835 -8.360 1.00 73.94 93 SER A CA 1
ATOM 755 C C . SER A 1 93 ? -8.059 6.384 -7.037 1.00 73.94 93 SER A C 1
ATOM 757 O O . SER A 1 93 ? -8.279 5.791 -5.981 1.00 73.94 93 SER A O 1
ATOM 759 N N . ASP A 1 94 ? -7.402 7.546 -7.056 1.00 73.31 94 ASP A N 1
ATOM 760 C CA . ASP A 1 94 ? -6.881 8.218 -5.862 1.00 73.31 94 ASP A CA 1
ATOM 761 C C . ASP A 1 94 ? -8.020 8.645 -4.920 1.00 73.31 94 ASP A C 1
ATOM 763 O O . ASP A 1 94 ? -7.891 8.531 -3.696 1.00 73.31 94 ASP A O 1
ATOM 767 N N . ARG A 1 95 ? -9.169 9.072 -5.466 1.00 72.50 95 ARG A N 1
ATOM 768 C CA . ARG A 1 95 ? -10.376 9.402 -4.693 1.00 72.50 95 ARG A CA 1
ATOM 769 C C . ARG A 1 95 ? -11.014 8.164 -4.071 1.00 72.50 95 ARG A C 1
ATOM 771 O O . ARG A 1 95 ? -11.271 8.179 -2.869 1.00 72.50 95 ARG A O 1
ATOM 778 N N . GLU A 1 96 ? -11.207 7.095 -4.839 1.00 70.19 96 GLU A N 1
ATOM 779 C CA . GLU A 1 96 ? -11.748 5.824 -4.340 1.00 70.19 96 GLU A CA 1
ATOM 780 C C . GLU A 1 96 ? -10.845 5.232 -3.243 1.00 70.19 96 GLU A C 1
ATOM 782 O O . GLU A 1 96 ? -11.315 4.863 -2.163 1.00 70.19 96 GLU A O 1
ATOM 787 N N . MET A 1 97 ? -9.523 5.238 -3.454 1.00 68.81 97 MET A N 1
ATOM 788 C CA . MET A 1 97 ? -8.548 4.841 -2.435 1.00 68.81 97 MET A CA 1
ATOM 789 C C . MET A 1 97 ? -8.618 5.730 -1.189 1.00 68.81 97 MET A C 1
ATOM 791 O O . MET A 1 97 ? -8.529 5.216 -0.073 1.00 68.81 97 MET A O 1
ATOM 795 N N . ALA A 1 98 ? -8.775 7.049 -1.336 1.00 67.38 98 ALA A N 1
ATOM 796 C CA . ALA A 1 98 ? -8.910 7.964 -0.204 1.00 67.38 98 ALA A CA 1
ATOM 797 C C . ALA A 1 98 ? -10.221 7.746 0.573 1.00 67.38 98 ALA A C 1
ATOM 799 O O . ALA A 1 98 ? -10.222 7.820 1.803 1.00 67.38 98 ALA A O 1
ATOM 800 N N . GLU A 1 99 ? -11.327 7.452 -0.109 1.00 67.88 99 GLU A N 1
ATOM 801 C CA . GLU A 1 99 ? -12.617 7.137 0.511 1.00 67.88 99 GLU A CA 1
ATOM 802 C C . GLU A 1 99 ? -12.577 5.792 1.244 1.00 67.88 99 GLU A C 1
ATOM 804 O O . GLU A 1 99 ? -12.932 5.742 2.425 1.00 67.88 99 GLU A O 1
ATOM 809 N N . ARG A 1 100 ? -12.021 4.738 0.629 1.00 68.56 100 ARG A N 1
ATOM 810 C CA . ARG A 1 100 ? -11.784 3.449 1.299 1.00 68.56 100 ARG A CA 1
ATOM 811 C C . ARG A 1 100 ? -10.871 3.611 2.519 1.00 68.56 100 ARG A C 1
ATOM 813 O O . ARG A 1 100 ? -11.197 3.108 3.590 1.00 68.56 100 ARG A O 1
ATOM 820 N N . LYS A 1 101 ? -9.774 4.373 2.415 1.00 66.50 101 LYS A N 1
ATOM 821 C CA . LYS A 1 101 ? -8.878 4.669 3.555 1.00 66.50 101 LYS A CA 1
ATOM 822 C C . LYS A 1 101 ? -9.600 5.403 4.692 1.00 66.50 101 LYS A C 1
ATOM 824 O O . LYS A 1 101 ? -9.404 5.042 5.850 1.00 66.50 101 LYS A O 1
ATOM 829 N N . LYS A 1 102 ? -10.468 6.379 4.392 1.00 66.00 102 LYS A N 1
ATOM 830 C CA . LYS A 1 102 ? -11.298 7.072 5.402 1.00 66.00 102 LYS A CA 1
ATOM 831 C C . LYS A 1 102 ? -12.272 6.122 6.102 1.00 66.00 102 LYS A C 1
ATOM 833 O O . LYS A 1 102 ? -12.403 6.193 7.321 1.00 66.00 102 LYS A O 1
ATOM 838 N N . GLN A 1 103 ? -12.926 5.233 5.353 1.00 62.69 103 GLN A N 1
ATOM 839 C CA . GLN A 1 103 ? -13.840 4.232 5.913 1.00 62.69 103 GLN A CA 1
ATOM 840 C C . GLN A 1 103 ? -13.097 3.262 6.843 1.00 62.69 103 GLN A C 1
ATOM 842 O O . GLN A 1 103 ? -13.519 3.073 7.981 1.00 62.69 103 GLN A O 1
ATOM 847 N N . LEU A 1 104 ? -11.946 2.732 6.411 1.00 62.38 104 LEU A N 1
ATOM 848 C CA . LEU A 1 104 ? -11.097 1.850 7.221 1.00 62.38 104 LEU A CA 1
ATOM 849 C C . LEU A 1 104 ? -10.582 2.544 8.494 1.00 62.38 104 LEU A C 1
ATOM 851 O O . LEU A 1 104 ? -10.596 1.948 9.567 1.00 62.38 104 LEU A O 1
ATOM 855 N N . ALA A 1 105 ? -10.169 3.812 8.408 1.00 63.88 105 ALA A N 1
ATOM 856 C CA . ALA A 1 105 ? -9.684 4.580 9.558 1.00 63.88 105 ALA A CA 1
ATOM 857 C C . ALA A 1 105 ? -10.777 4.895 10.601 1.00 63.88 105 ALA A C 1
ATOM 859 O O . ALA A 1 105 ? -10.461 5.093 11.773 1.00 63.88 105 ALA A O 1
ATOM 860 N N . ALA A 1 106 ? -12.053 4.926 10.200 1.00 71.81 106 ALA A N 1
ATOM 861 C CA . ALA A 1 106 ? -13.181 5.140 11.108 1.00 71.81 106 ALA A CA 1
ATOM 862 C C . ALA A 1 106 ? -13.573 3.883 11.915 1.00 71.81 106 ALA A C 1
ATOM 864 O O . ALA A 1 106 ? -14.324 3.990 12.890 1.00 71.81 106 ALA A O 1
ATOM 865 N N . VAL A 1 107 ? -13.075 2.697 11.537 1.00 75.81 107 VAL A N 1
ATOM 866 C CA . VAL A 1 107 ? -13.348 1.438 12.242 1.00 75.81 107 VAL A CA 1
ATOM 867 C C . VAL A 1 107 ? -12.642 1.426 13.599 1.00 75.81 107 VAL A C 1
ATOM 869 O O . VAL A 1 107 ? -11.414 1.427 13.691 1.00 75.81 107 VAL A O 1
ATOM 872 N N . LYS A 1 108 ? -13.434 1.357 14.672 1.00 79.06 108 LYS A N 1
ATOM 873 C CA . LYS A 1 108 ? -12.940 1.145 16.037 1.00 79.06 108 LYS A CA 1
ATOM 874 C C . LYS A 1 108 ? -12.631 -0.339 16.241 1.00 79.06 108 LYS A C 1
ATOM 876 O O . LYS A 1 108 ? -13.550 -1.149 16.292 1.00 79.06 108 LYS A O 1
ATOM 881 N N . ILE A 1 109 ? -11.352 -0.677 16.385 1.00 87.38 109 ILE A N 1
ATOM 882 C CA . ILE A 1 109 ? -10.882 -2.028 16.725 1.00 87.38 109 ILE A CA 1
ATOM 883 C C . ILE A 1 109 ? -10.716 -2.142 18.248 1.00 87.38 109 ILE A C 1
ATOM 885 O O . ILE A 1 109 ? -10.266 -1.185 18.883 1.00 87.38 109 ILE A O 1
ATOM 889 N N . LYS A 1 110 ? -11.040 -3.301 18.839 1.00 90.19 110 LYS A N 1
ATOM 890 C CA . LYS A 1 110 ? -10.673 -3.609 20.232 1.00 90.19 110 LYS A CA 1
ATOM 891 C C . LYS A 1 110 ? -9.252 -4.163 20.284 1.00 90.19 110 LYS A C 1
ATOM 893 O O . LYS A 1 110 ? -8.896 -5.020 19.480 1.00 90.19 110 LYS A O 1
ATOM 898 N N . GLN A 1 111 ? -8.459 -3.716 21.255 1.00 90.94 111 GLN A N 1
ATOM 899 C CA . GLN A 1 111 ? -7.095 -4.228 21.449 1.00 90.94 111 GLN A CA 1
ATOM 900 C C . GLN A 1 111 ? -7.102 -5.725 21.792 1.00 90.94 111 GLN A C 1
ATOM 902 O O . GLN A 1 111 ? -6.301 -6.467 21.242 1.00 90.94 111 GLN A O 1
ATOM 907 N N . GLU A 1 112 ? -8.088 -6.170 22.576 1.00 93.12 112 GLU A N 1
ATOM 908 C CA . GLU A 1 112 ? -8.353 -7.578 22.913 1.00 93.12 112 GLU A CA 1
ATOM 909 C C . GLU A 1 112 ? -8.431 -8.490 21.674 1.00 93.12 112 GLU A C 1
ATOM 911 O O . GLU A 1 112 ? -7.792 -9.539 21.638 1.00 93.12 112 GLU A O 1
ATOM 916 N N . ASP A 1 113 ? -9.180 -8.074 20.644 1.00 93.12 113 ASP A N 1
ATOM 917 C CA . ASP A 1 113 ? -9.361 -8.847 19.407 1.00 93.12 113 ASP A CA 1
ATOM 918 C C . ASP A 1 113 ? -8.035 -8.939 18.618 1.00 93.12 113 ASP A C 1
ATOM 920 O O . ASP A 1 113 ? -7.708 -9.989 18.066 1.00 93.12 113 ASP A O 1
ATOM 924 N N . LEU A 1 114 ? -7.242 -7.859 18.599 1.00 93.25 114 LEU A N 1
ATOM 925 C CA . LEU A 1 114 ? -5.928 -7.827 17.946 1.00 93.25 114 LEU A CA 1
ATOM 926 C C . LEU A 1 114 ? -4.891 -8.677 18.694 1.00 93.25 114 LEU A C 1
ATOM 928 O O . LEU A 1 114 ? -4.136 -9.415 18.062 1.00 93.25 114 LEU A O 1
ATOM 932 N N . ASP A 1 115 ? -4.848 -8.585 20.022 1.00 94.00 115 ASP A N 1
ATOM 933 C CA . ASP A 1 115 ? -3.903 -9.335 20.850 1.00 94.00 115 ASP A CA 1
ATOM 934 C C . ASP A 1 115 ? -4.210 -10.844 20.809 1.00 94.00 115 ASP A C 1
ATOM 936 O O . ASP A 1 115 ? -3.284 -11.650 20.699 1.00 94.00 115 ASP A O 1
ATOM 940 N N . LEU A 1 116 ? -5.493 -11.232 20.773 1.00 95.12 116 LEU A N 1
ATOM 941 C CA . LEU A 1 116 ? -5.912 -12.615 20.526 1.00 95.12 116 LEU A CA 1
ATOM 942 C C . LEU A 1 116 ? -5.463 -13.105 19.140 1.00 95.12 116 LEU A C 1
ATOM 944 O O . LEU A 1 116 ? -4.878 -14.181 19.036 1.00 95.12 116 LEU A O 1
ATOM 948 N N . MET A 1 117 ? -5.667 -12.317 18.076 1.00 93.44 117 MET A N 1
ATOM 949 C CA . MET A 1 117 ? -5.179 -12.694 16.741 1.00 93.44 117 MET A CA 1
ATOM 950 C C . MET A 1 117 ? -3.651 -12.833 16.695 1.00 93.44 117 MET A C 1
ATOM 952 O O . MET A 1 117 ? -3.157 -13.725 16.014 1.00 93.44 117 MET A O 1
ATOM 956 N N . CYS A 1 118 ? -2.899 -12.006 17.431 1.00 94.19 118 CYS A N 1
ATOM 957 C CA . CYS A 1 118 ? -1.439 -12.128 17.522 1.00 94.19 118 CYS A CA 1
ATOM 958 C C . CYS A 1 118 ? -0.999 -13.409 18.256 1.00 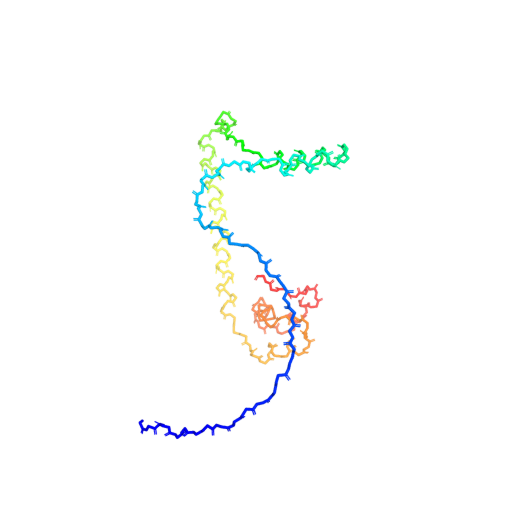94.19 118 CYS A C 1
ATOM 960 O O . CYS A 1 118 ? 0.044 -13.969 17.923 1.00 94.19 118 CYS A O 1
ATOM 962 N N . ALA A 1 119 ? -1.774 -13.872 19.241 1.00 95.19 119 ALA A N 1
ATOM 963 C CA . ALA A 1 119 ? -1.504 -15.111 19.969 1.00 95.19 119 ALA A CA 1
ATOM 964 C C . ALA A 1 119 ? -1.805 -16.366 19.126 1.00 95.19 119 ALA A C 1
ATOM 966 O O . ALA A 1 119 ? -1.005 -17.299 19.114 1.00 95.19 119 ALA A O 1
ATOM 967 N N . GLU A 1 120 ? -2.925 -16.373 18.396 1.00 93.50 120 GLU A N 1
ATOM 968 C CA . GLU A 1 120 ? -3.353 -17.505 17.555 1.00 93.50 120 GLU A CA 1
ATOM 969 C C . GLU A 1 120 ? -2.609 -17.573 16.207 1.00 93.50 120 GLU A C 1
ATOM 971 O O . GLU A 1 120 ? -2.410 -18.655 15.652 1.00 93.50 120 GLU A O 1
ATOM 976 N N . LEU A 1 121 ? -2.171 -16.429 15.665 1.00 92.81 121 LEU A N 1
ATOM 977 C CA . LEU A 1 121 ? -1.456 -16.320 14.387 1.00 92.81 121 LEU A CA 1
ATOM 978 C C . LEU A 1 121 ? -0.056 -15.694 14.572 1.00 92.81 121 LEU A C 1
ATOM 980 O O . LEU A 1 121 ? 0.223 -14.642 13.995 1.00 92.81 121 LEU A O 1
ATOM 984 N N . PRO A 1 122 ? 0.871 -16.341 15.309 1.00 89.56 122 PRO A N 1
ATOM 985 C CA . PRO A 1 122 ? 2.169 -15.759 15.683 1.00 89.56 122 PRO A CA 1
ATOM 986 C C . PRO A 1 122 ? 3.129 -15.517 14.505 1.00 89.56 122 PRO A C 1
ATOM 988 O O . PRO A 1 122 ? 4.161 -14.874 14.672 1.00 89.56 122 PRO A O 1
ATOM 991 N N . LEU A 1 123 ? 2.813 -16.044 13.316 1.00 90.44 123 LEU A N 1
ATOM 992 C CA . LEU A 1 123 ? 3.557 -15.797 12.075 1.00 90.44 123 LEU A CA 1
ATOM 993 C C . LEU A 1 123 ? 3.071 -14.546 11.323 1.00 90.44 123 LEU A C 1
ATOM 995 O O . LEU A 1 123 ? 3.736 -14.105 10.390 1.00 90.44 123 LEU A O 1
ATOM 999 N N . CYS A 1 124 ? 1.902 -14.004 11.677 1.00 89.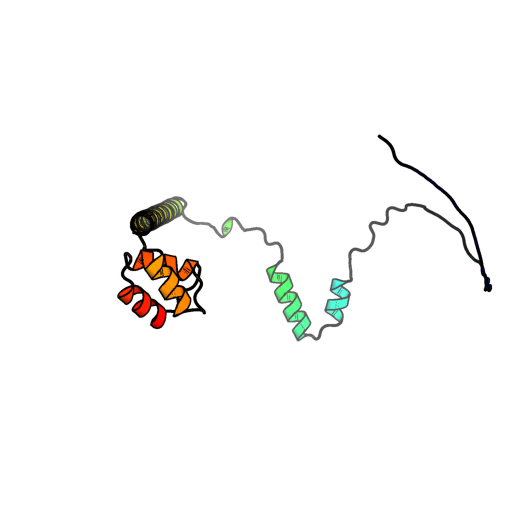75 124 CYS A N 1
ATOM 1000 C CA . CYS A 1 124 ? 1.351 -12.805 11.055 1.00 89.75 124 CYS A CA 1
ATOM 1001 C C . CYS A 1 124 ? 1.864 -11.558 11.778 1.00 89.75 124 CYS A C 1
ATOM 1003 O O . CYS A 1 124 ? 1.869 -11.490 13.006 1.00 89.75 124 CYS A O 1
ATOM 1005 N N . GLU A 1 125 ? 2.240 -10.530 11.024 1.00 91.88 125 GLU A N 1
ATOM 1006 C CA . GLU A 1 125 ? 2.639 -9.263 11.628 1.00 91.88 125 GLU A CA 1
ATOM 1007 C C . GLU A 1 125 ? 1.442 -8.529 12.247 1.00 91.88 125 GLU A C 1
ATOM 1009 O O . GLU A 1 125 ? 0.374 -8.419 11.639 1.00 91.88 125 GLU A O 1
ATOM 1014 N N . ARG A 1 126 ? 1.637 -7.949 13.442 1.00 91.56 126 ARG A N 1
ATOM 1015 C CA . ARG A 1 126 ? 0.603 -7.186 14.168 1.00 91.56 126 ARG A CA 1
ATOM 1016 C C . ARG A 1 126 ? -0.029 -6.088 13.304 1.00 91.56 126 ARG A C 1
ATOM 1018 O O . ARG A 1 126 ? -1.238 -5.891 13.372 1.00 91.56 126 ARG A O 1
ATOM 1025 N N . ALA A 1 127 ? 0.764 -5.406 12.474 1.00 90.75 127 ALA A N 1
ATOM 1026 C CA . ALA A 1 127 ? 0.276 -4.368 11.565 1.00 90.75 127 ALA A CA 1
ATOM 1027 C C . ALA A 1 127 ? -0.657 -4.928 10.474 1.00 90.75 127 ALA A C 1
ATOM 1029 O O . ALA A 1 127 ? -1.713 -4.350 10.211 1.00 90.75 127 ALA A O 1
ATOM 1030 N N . ALA A 1 128 ? -0.320 -6.084 9.893 1.00 91.56 128 ALA A N 1
ATOM 1031 C CA . ALA A 1 128 ? -1.153 -6.766 8.906 1.00 91.56 128 ALA A CA 1
ATOM 1032 C C . ALA A 1 128 ? -2.466 -7.290 9.526 1.00 91.56 128 ALA A C 1
ATOM 1034 O O . ALA A 1 128 ? -3.530 -7.167 8.918 1.00 91.56 128 ALA A O 1
ATOM 1035 N N . LEU A 1 129 ? -2.417 -7.803 10.763 1.00 91.56 129 LEU A N 1
ATOM 1036 C CA . LEU A 1 129 ? -3.604 -8.212 11.528 1.00 91.56 129 LEU A CA 1
ATOM 1037 C C . LEU A 1 129 ? -4.506 -7.019 11.891 1.00 91.56 129 LEU A C 1
ATOM 1039 O O . LEU A 1 129 ? -5.725 -7.098 11.744 1.00 91.56 129 LEU A O 1
ATOM 1043 N N . GLU A 1 130 ? -3.926 -5.887 12.301 1.00 90.56 130 GLU A N 1
ATOM 1044 C CA . GLU A 1 130 ? -4.668 -4.648 12.559 1.00 90.56 130 GLU A CA 1
ATOM 1045 C C . GLU A 1 130 ? -5.332 -4.115 11.279 1.00 90.56 130 GLU A C 1
ATOM 1047 O O . GLU A 1 130 ? -6.489 -3.690 11.312 1.00 90.56 130 GLU A O 1
ATOM 1052 N N . HIS A 1 131 ? -4.643 -4.178 10.135 1.00 89.69 131 HIS A N 1
ATOM 1053 C CA . HIS A 1 131 ? -5.223 -3.819 8.842 1.00 89.69 131 HIS A CA 1
ATOM 1054 C C . HIS A 1 131 ? -6.409 -4.724 8.485 1.00 89.69 131 HIS A C 1
ATOM 1056 O O . HIS A 1 131 ? -7.488 -4.223 8.171 1.00 89.69 131 HIS A O 1
ATOM 1062 N N . LEU A 1 132 ? -6.247 -6.043 8.617 1.00 91.06 132 LEU A N 1
ATOM 1063 C CA . LEU A 1 132 ? -7.291 -7.025 8.326 1.00 91.06 132 LEU A CA 1
ATOM 1064 C C . LEU A 1 132 ? -8.529 -6.846 9.227 1.00 91.06 132 LEU A C 1
ATOM 1066 O O . LEU A 1 132 ? -9.663 -6.950 8.757 1.00 91.06 132 LEU A O 1
ATOM 1070 N N . LEU A 1 133 ? -8.335 -6.495 10.504 1.00 91.44 133 LEU A N 1
ATOM 1071 C CA . LEU A 1 133 ? -9.431 -6.117 11.402 1.00 91.44 133 LEU A CA 1
ATOM 1072 C C . LEU A 1 133 ? -10.140 -4.827 10.954 1.00 91.44 133 LEU A C 1
ATOM 1074 O O . LEU A 1 133 ? -11.365 -4.761 11.071 1.00 91.44 133 LEU A O 1
ATOM 1078 N N . ARG A 1 134 ? -9.436 -3.828 10.392 1.00 90.38 134 ARG A N 1
ATOM 1079 C CA . ARG A 1 134 ? -10.095 -2.656 9.773 1.00 90.38 134 ARG A CA 1
ATOM 1080 C C . ARG A 1 134 ? -10.913 -3.059 8.548 1.00 90.38 134 ARG A C 1
ATOM 1082 O O . ARG A 1 134 ? -12.056 -2.625 8.431 1.00 90.38 134 ARG A O 1
ATOM 1089 N N . GLU A 1 135 ? -10.371 -3.906 7.670 1.00 88.00 135 GLU A N 1
ATOM 1090 C CA . GLU A 1 135 ? -11.078 -4.378 6.466 1.00 88.00 135 GLU A CA 1
ATOM 1091 C C . GLU A 1 135 ? -12.370 -5.134 6.795 1.00 88.00 135 GLU A C 1
ATOM 1093 O O . GLU A 1 135 ? -13.372 -4.990 6.093 1.00 88.00 135 GLU A O 1
ATOM 1098 N N . HIS A 1 136 ? -12.384 -5.880 7.901 1.00 89.69 136 HIS A N 1
ATOM 1099 C CA . HIS A 1 136 ? -13.556 -6.614 8.377 1.00 89.69 136 HIS A CA 1
ATOM 1100 C C . HIS A 1 136 ? -14.376 -5.874 9.447 1.00 89.69 136 HIS A C 1
ATOM 1102 O O . HIS A 1 136 ? -15.167 -6.499 10.153 1.00 89.69 136 HIS A O 1
ATOM 1108 N N . ALA A 1 137 ? -14.241 -4.546 9.546 1.00 85.19 137 ALA A N 1
ATOM 1109 C CA . ALA A 1 137 ? -15.023 -3.684 10.442 1.00 85.19 137 ALA A CA 1
ATOM 1110 C C . ALA A 1 137 ? -14.965 -4.076 11.941 1.00 85.19 137 ALA A C 1
ATOM 1112 O O . ALA A 1 137 ? -15.909 -3.824 12.689 1.00 85.19 137 ALA A O 1
ATOM 1113 N N . GLY A 1 138 ? -13.863 -4.690 12.382 1.00 85.69 138 GLY A N 1
ATOM 1114 C CA . GLY A 1 138 ? -13.675 -5.194 13.747 1.00 85.69 138 GLY A CA 1
ATOM 1115 C C . GLY A 1 138 ? -14.318 -6.561 14.026 1.00 85.69 138 GLY A C 1
ATOM 1116 O O . GLY A 1 138 ? -14.378 -6.976 15.180 1.00 85.69 138 GLY A O 1
ATOM 1117 N N . ASP A 1 139 ? -14.804 -7.275 13.006 1.00 91.38 139 ASP A N 1
ATOM 1118 C CA . ASP A 1 139 ? -15.341 -8.632 13.155 1.00 91.38 139 ASP A CA 1
ATOM 1119 C C . ASP A 1 139 ? -14.209 -9.673 13.197 1.00 91.38 139 ASP A C 1
ATOM 1121 O O . ASP A 1 139 ? -13.680 -10.095 12.164 1.00 91.38 139 ASP A O 1
ATOM 1125 N N . LEU A 1 140 ? -13.863 -10.098 14.415 1.00 91.25 140 LEU A N 1
ATOM 1126 C CA . LEU A 1 140 ? -12.834 -11.100 14.708 1.00 91.25 140 LEU A CA 1
ATOM 1127 C C . LEU A 1 140 ? -13.012 -12.407 13.913 1.00 91.25 140 LEU A C 1
ATOM 1129 O O . LEU A 1 140 ? -12.041 -12.943 13.383 1.00 91.25 140 LEU A O 1
ATOM 1133 N N . VAL A 1 141 ? -14.239 -12.928 13.803 1.00 93.19 141 VAL A N 1
ATOM 1134 C CA . VAL A 1 141 ? -14.493 -14.228 13.156 1.00 93.19 141 VAL A CA 1
ATOM 1135 C C . VAL A 1 141 ? -14.300 -14.118 11.645 1.00 93.19 141 VAL A C 1
ATOM 1137 O O . VAL A 1 141 ? -13.694 -15.003 11.031 1.00 93.19 141 VAL A O 1
ATOM 1140 N N . LYS A 1 142 ? -14.759 -13.018 11.034 1.00 93.31 142 LYS A N 1
ATOM 1141 C CA . LYS A 1 142 ? -14.498 -12.738 9.615 1.00 93.31 142 LYS A CA 1
ATOM 1142 C C . LYS A 1 142 ? -13.009 -12.515 9.353 1.00 93.31 142 LYS A C 1
ATOM 1144 O O . LYS A 1 142 ? -12.494 -13.100 8.402 1.00 93.31 142 LYS A O 1
ATOM 1149 N N . ALA A 1 143 ? -12.318 -11.752 10.202 1.00 92.69 143 ALA A N 1
ATOM 1150 C CA . ALA A 1 143 ? -10.885 -11.491 10.074 1.00 92.69 143 ALA A CA 1
ATOM 1151 C C . ALA A 1 143 ? -10.045 -12.777 10.180 1.00 92.69 143 ALA A C 1
ATOM 1153 O O . ALA A 1 143 ? -9.226 -13.039 9.302 1.00 92.69 143 ALA A O 1
ATOM 1154 N N . LEU A 1 144 ? -10.297 -13.638 11.174 1.00 93.56 144 LEU A N 1
ATOM 1155 C CA . LEU A 1 144 ? -9.637 -14.948 11.289 1.00 93.56 144 LEU A CA 1
ATOM 1156 C C . LEU A 1 144 ? -9.925 -15.847 10.076 1.00 93.56 144 LEU A C 1
ATOM 1158 O O . LEU A 1 144 ? -9.012 -16.447 9.510 1.00 93.56 144 LEU A O 1
ATOM 1162 N N . THR A 1 145 ? -11.181 -15.894 9.619 1.00 94.06 145 THR A N 1
ATOM 1163 C CA . THR A 1 145 ? -11.563 -16.665 8.421 1.00 94.06 145 THR A CA 1
ATOM 1164 C C . THR A 1 145 ? -10.850 -16.157 7.163 1.00 94.06 145 THR A C 1
ATOM 1166 O O . THR A 1 145 ? -10.482 -16.954 6.298 1.00 94.06 145 THR A O 1
ATOM 1169 N N . ALA A 1 146 ? -10.649 -14.843 7.042 1.00 93.00 146 ALA A N 1
ATOM 1170 C CA . ALA A 1 146 ? -9.910 -14.240 5.941 1.00 93.00 146 ALA A CA 1
ATOM 1171 C C . ALA A 1 146 ? -8.409 -14.550 6.025 1.00 93.00 146 ALA A C 1
ATOM 1173 O O . ALA A 1 146 ? -7.854 -15.011 5.030 1.00 93.00 146 ALA A O 1
ATOM 1174 N N . ALA A 1 147 ? -7.788 -14.406 7.203 1.00 92.00 147 ALA A N 1
ATOM 1175 C CA . ALA A 1 147 ? -6.362 -14.665 7.425 1.00 92.00 147 ALA A CA 1
ATOM 1176 C C . ALA A 1 147 ? -5.946 -16.098 7.049 1.00 92.00 147 ALA A C 1
ATOM 1178 O O . ALA A 1 147 ? -4.896 -16.306 6.445 1.00 92.00 147 ALA A O 1
ATOM 1179 N N . VAL A 1 148 ? -6.793 -17.087 7.357 1.00 91.69 148 VAL A N 1
ATOM 1180 C CA . VAL A 1 148 ? -6.550 -18.500 7.009 1.00 91.69 148 VAL A CA 1
ATOM 1181 C C . VAL A 1 148 ? -6.709 -18.762 5.503 1.00 91.69 148 VAL A C 1
ATOM 1183 O O . VAL A 1 148 ? -6.033 -19.628 4.954 1.00 91.69 148 VAL A O 1
ATOM 1186 N N . ARG A 1 149 ? -7.588 -18.025 4.809 1.00 92.50 149 ARG A N 1
ATOM 1187 C CA . ARG A 1 149 ? -7.810 -18.168 3.354 1.00 92.50 149 ARG A CA 1
ATOM 1188 C C . ARG A 1 149 ? -6.768 -17.435 2.515 1.00 92.50 149 ARG A C 1
ATOM 1190 O O . ARG A 1 149 ? -6.396 -17.913 1.448 1.00 92.50 149 ARG A O 1
ATOM 1197 N N . LYS A 1 150 ? -6.345 -16.259 2.972 1.00 89.69 150 LYS A N 1
ATOM 1198 C CA . LYS A 1 150 ? -5.321 -15.418 2.360 1.00 89.69 150 LYS A CA 1
ATOM 1199 C C . LYS A 1 150 ? -4.452 -14.871 3.483 1.00 89.69 150 LYS A C 1
ATOM 1201 O O . LYS A 1 150 ? -4.900 -14.023 4.251 1.00 89.69 150 LYS A O 1
ATOM 1206 N N . PHE A 1 151 ? -3.213 -15.347 3.538 1.00 88.19 151 PHE A N 1
ATOM 1207 C CA . PHE A 1 151 ? -2.256 -14.919 4.549 1.00 88.19 151 PHE A CA 1
ATOM 1208 C C . PHE A 1 151 ? -2.056 -13.390 4.489 1.00 88.19 151 PHE A C 1
ATOM 1210 O O . PHE A 1 151 ? -1.825 -12.861 3.395 1.00 88.19 151 PHE A O 1
ATOM 1217 N N . PRO A 1 152 ? -2.179 -12.666 5.616 1.00 86.31 152 PRO A N 1
ATOM 1218 C CA . PRO A 1 152 ? -2.053 -11.217 5.632 1.00 86.31 152 PRO A CA 1
ATOM 1219 C C . PRO A 1 152 ? -0.577 -10.810 5.547 1.00 86.31 152 PRO A C 1
ATOM 1221 O O . PRO A 1 152 ? 0.247 -11.213 6.364 1.00 86.31 152 PRO A O 1
ATOM 1224 N N . THR A 1 153 ? -0.247 -9.991 4.552 1.00 83.88 153 THR A N 1
ATOM 1225 C CA . THR A 1 153 ? 1.096 -9.442 4.320 1.00 83.88 153 THR A CA 1
ATOM 1226 C C . THR A 1 153 ? 1.093 -7.939 4.563 1.00 83.88 153 THR A C 1
ATOM 1228 O O . THR A 1 153 ? 0.131 -7.270 4.183 1.00 83.88 153 THR A O 1
ATOM 1231 N N . ASN A 1 154 ? 2.176 -7.386 5.113 1.00 69.50 154 ASN A N 1
ATOM 1232 C CA . ASN A 1 154 ? 2.396 -5.940 5.053 1.00 69.50 154 ASN A CA 1
ATOM 1233 C C . ASN A 1 154 ? 2.525 -5.496 3.583 1.00 69.50 154 ASN A C 1
ATOM 1235 O O . ASN A 1 154 ? 3.168 -6.168 2.771 1.00 69.50 154 ASN A O 1
ATOM 1239 N N . SER A 1 155 ? 1.904 -4.371 3.233 1.00 58.47 155 SER A N 1
ATOM 1240 C CA . SER A 1 155 ? 2.006 -3.678 1.939 1.00 58.47 155 SER A CA 1
ATOM 1241 C C . SER A 1 155 ? 1.783 -2.184 2.146 1.00 58.47 155 SER A C 1
ATOM 1243 O O . SER A 1 155 ? 0.973 -1.849 3.041 1.00 58.47 155 SER A O 1
#

pLDDT: mean 70.88, std 19.96, range [30.38, 95.19]

Radius of gyration: 35.76 Å; chains: 1; bounding box: 84×40×78 Å

InterPro domains:
  IPR038922 Huntingtin-interacting protein K, UBA-like domain [cd14361] (107-146)
  IPR044034 Nascent polypeptide-associated complex subunit alpha-like, UBA domain [PF19026] (107-147)
  IPR052617 Huntingtin-interacting protein K [PTHR31184] (29-149)

Organism: NCBI:txid327968

Sequence (155 aa):
LKSPWLEHHGPGQQLHRGRERGVLVKMGGEDENEDEKDEDEEQREKLTGLALQEAKQLDSLTDHFEESETANKVDNKELEARLNDLRRKKEESDREMAERKKQLAAVKIKQEDLDLMCAELPLCERAALEHLLREHAGDLVKALTAAVRKFPTNS

Secondary structure (DSSP, 8-state):
-------------------------------------SHHHHHHHTS-HHHHHHHHHHHHHHS-----TTT----HHHHHHHHHHHHHHHHHHHHHHHHHHHHHHH----HHHHHHHHHH-TTS-HHHHHHHHHHTTT-HHHHHHHHHHS-----